Protein AF-A0A7W1BBV7-F1 (afdb_monomer)

Solvent-accessible surface area (backbone atoms only — not comparable to full-atom values): 4153 Å² total; per-residue (Å²): 89,78,51,77,48,79,42,62,73,79,49,84,64,56,47,80,44,51,29,34,24,72,75,85,76,62,76,42,83,53,85,55,58,73,42,80,79,45,74,60,90,59,35,35,35,33,43,30,37,39,83,58,89,85,52,95,48,78,46,78,49,78,47,76,47,67,129

Nearest PDB structures (foldseek):
  6mol-assembly1_C  TM=5.642E-01  e=3.508E-01  Homo sapiens
  4kmq-assembly1_A  TM=5.701E-01  e=1.309E+00  Listeria monocytogenes EGD-e
  5f7u-assembly1_A  TM=5.673E-01  e=1.874E+00  Listeria monocytogenes EGD-e
  4gu4-assembly1_A  TM=3.822E-01  e=3.508E-01  Mammalian orthoreovirus 1 Lang
  8tw6-assembly1_B  TM=3.557E-01  e=4.081E+00  Homo sapiens

pLDDT: mean 95.83, std 3.3, range [81.75, 98.56]

Sequence (67 aa):
MTLTYFKVTTATDIQYAVEQSSDLATWTTATPSNETIAITGNVQTIKARVAINGASRLFLRLRVTRP

Structure (mmCIF, N/CA/C/O backbone):
data_AF-A0A7W1BBV7-F1
#
_entry.id   AF-A0A7W1BBV7-F1
#
loop_
_atom_site.group_PDB
_atom_site.id
_atom_site.type_symbol
_atom_site.label_atom_id
_atom_site.label_alt_id
_atom_site.label_comp_id
_atom_site.label_asym_id
_atom_site.label_entity_id
_atom_site.label_seq_id
_atom_site.pdbx_PDB_ins_code
_atom_site.Cartn_x
_atom_site.Cartn_y
_atom_site.Cartn_z
_atom_site.occupancy
_atom_site.B_iso_or_equiv
_atom_site.auth_seq_id
_atom_site.auth_comp_id
_atom_site.auth_asym_id
_atom_site.auth_atom_id
_atom_site.pdbx_PDB_model_num
ATOM 1 N N . MET A 1 1 ? 1.717 -2.789 -10.314 1.00 92.50 1 MET A N 1
ATOM 2 C CA . MET A 1 1 ? 1.823 -3.900 -9.341 1.00 92.50 1 MET A CA 1
ATOM 3 C C . MET A 1 1 ? 0.862 -3.681 -8.188 1.00 92.50 1 MET A C 1
ATOM 5 O O . MET A 1 1 ? 0.439 -2.549 -7.971 1.00 92.50 1 MET A O 1
ATOM 9 N N . THR A 1 2 ? 0.514 -4.743 -7.459 1.00 95.94 2 THR A N 1
ATOM 10 C CA . THR A 1 2 ? -0.380 -4.653 -6.299 1.00 95.94 2 THR A CA 1
ATOM 11 C C . THR A 1 2 ? 0.196 -5.357 -5.080 1.00 95.94 2 THR A C 1
ATOM 13 O O . THR A 1 2 ? 0.750 -6.443 -5.223 1.00 95.94 2 THR A O 1
ATOM 16 N N . LEU A 1 3 ? 0.006 -4.765 -3.901 1.00 97.62 3 LEU A N 1
ATOM 17 C CA . LEU A 1 3 ? 0.285 -5.361 -2.595 1.00 97.62 3 LEU A CA 1
ATOM 18 C C . LEU A 1 3 ? -1.001 -5.316 -1.765 1.00 97.62 3 LEU A C 1
ATOM 20 O O . LEU A 1 3 ? -1.580 -4.244 -1.595 1.00 97.62 3 LEU A O 1
ATOM 24 N N . THR A 1 4 ? -1.444 -6.461 -1.255 1.00 98.31 4 THR A N 1
ATOM 25 C CA . THR A 1 4 ? -2.593 -6.529 -0.345 1.00 98.31 4 THR A CA 1
ATOM 26 C C . THR A 1 4 ? -2.089 -6.710 1.078 1.00 98.31 4 THR A C 1
ATOM 28 O O . THR A 1 4 ? -1.258 -7.584 1.318 1.00 98.31 4 THR A O 1
ATOM 31 N N . TYR A 1 5 ? -2.568 -5.896 2.016 1.00 98.38 5 TYR A N 1
ATOM 32 C CA . TYR A 1 5 ? -2.159 -5.970 3.416 1.00 98.38 5 TYR A CA 1
ATOM 33 C C . TYR A 1 5 ? -3.295 -5.635 4.380 1.00 98.38 5 TYR A C 1
ATOM 35 O O . TYR A 1 5 ? -4.291 -5.013 4.009 1.00 98.38 5 TYR A O 1
ATOM 43 N N . PHE A 1 6 ? -3.119 -6.044 5.634 1.00 98.12 6 PHE A N 1
ATOM 44 C CA . PHE A 1 6 ? -4.031 -5.714 6.720 1.00 98.12 6 PHE A CA 1
ATOM 45 C C . PHE A 1 6 ? -3.578 -4.455 7.451 1.00 98.12 6 PHE A C 1
ATOM 47 O O . PHE A 1 6 ? -2.392 -4.277 7.730 1.00 98.12 6 PHE A O 1
ATOM 54 N N . LYS A 1 7 ? -4.539 -3.602 7.794 1.00 97.19 7 LYS A N 1
ATOM 55 C CA . LYS A 1 7 ? -4.331 -2.405 8.604 1.00 97.19 7 LYS A CA 1
ATOM 56 C C . LYS A 1 7 ? -5.295 -2.415 9.779 1.00 97.19 7 LYS A C 1
ATOM 58 O O . 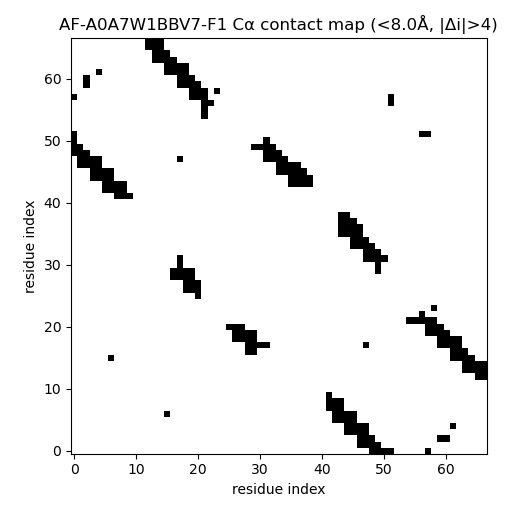LYS A 1 7 ? -6.507 -2.459 9.581 1.00 97.19 7 LYS A O 1
ATOM 63 N N . VAL A 1 8 ? -4.757 -2.310 10.988 1.00 97.25 8 VAL A N 1
ATOM 64 C CA .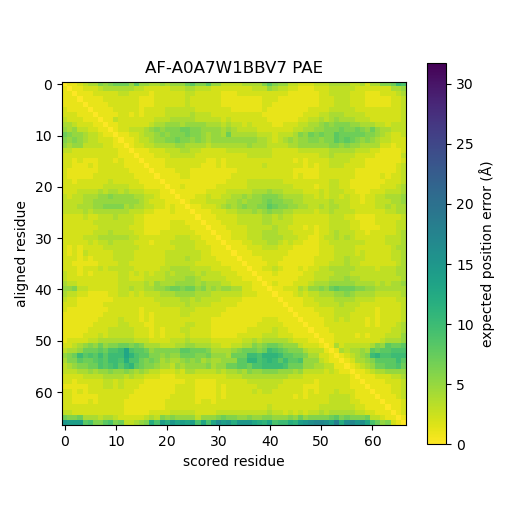 VAL A 1 8 ? -5.564 -2.068 12.189 1.00 97.25 8 VAL A CA 1
ATOM 65 C C . VAL A 1 8 ? -5.935 -0.586 12.235 1.00 97.25 8 VAL A C 1
ATOM 67 O O . VAL A 1 8 ? -5.055 0.271 12.192 1.00 97.25 8 VAL A O 1
ATOM 70 N N . THR A 1 9 ? -7.227 -0.267 12.293 1.00 95.25 9 THR A N 1
ATOM 71 C CA . THR A 1 9 ? -7.722 1.122 12.263 1.00 95.25 9 THR A CA 1
ATOM 72 C C . THR A 1 9 ? -7.717 1.799 13.627 1.00 95.25 9 THR A C 1
ATOM 74 O O . THR A 1 9 ? -7.678 3.023 13.693 1.00 95.25 9 THR A O 1
ATOM 77 N N . THR A 1 10 ? -7.738 1.020 14.709 1.00 95.06 10 THR A N 1
ATOM 78 C CA . THR A 1 10 ? -7.780 1.526 16.090 1.00 95.06 10 THR A CA 1
ATOM 79 C C . THR A 1 10 ? -6.399 1.716 16.715 1.00 95.06 10 THR A C 1
ATOM 81 O O . THR A 1 10 ? -6.298 2.310 17.781 1.00 95.06 10 THR A O 1
ATOM 84 N N . ALA A 1 11 ? -5.338 1.197 16.089 1.00 94.31 11 ALA A N 1
ATOM 85 C CA . ALA A 1 11 ? -3.971 1.310 16.590 1.00 94.31 11 ALA A CA 1
ATOM 86 C C . ALA A 1 11 ? -3.328 2.600 16.063 1.00 94.31 11 ALA A C 1
ATOM 88 O O . ALA A 1 11 ? -2.832 2.643 14.937 1.00 94.31 11 ALA A O 1
ATOM 89 N N . THR A 1 12 ? -3.375 3.665 16.865 1.00 93.00 12 THR A N 1
ATOM 90 C CA . THR A 1 12 ? -2.819 4.984 16.509 1.00 93.00 12 THR A CA 1
ATOM 91 C C . THR A 1 12 ? -1.297 5.047 16.629 1.00 93.00 12 THR A C 1
ATOM 93 O O . THR A 1 12 ? -0.677 5.961 16.094 1.00 93.00 12 THR A O 1
ATOM 96 N N . ASP A 1 13 ? -0.696 4.076 17.316 1.00 95.69 13 ASP A N 1
ATOM 97 C CA . ASP A 1 13 ? 0.744 3.900 17.500 1.00 95.69 13 ASP A CA 1
ATOM 98 C C . ASP A 1 13 ? 1.400 3.103 16.362 1.00 95.69 13 ASP A C 1
ATOM 100 O O . ASP A 1 13 ? 2.599 2.863 16.407 1.00 95.69 13 ASP A O 1
ATOM 104 N N . ILE A 1 14 ? 0.648 2.670 15.344 1.00 96.19 14 ILE A N 1
ATOM 105 C CA . ILE A 1 14 ? 1.189 1.886 14.229 1.00 96.19 14 ILE A CA 1
ATOM 106 C C . ILE A 1 14 ? 1.080 2.675 12.928 1.00 96.19 14 ILE A C 1
ATOM 108 O O . ILE A 1 14 ? -0.003 3.071 12.494 1.00 96.19 14 ILE A O 1
ATOM 112 N N . GLN A 1 15 ? 2.212 2.835 12.251 1.00 96.31 15 GLN A N 1
ATOM 113 C CA . GLN A 1 15 ? 2.286 3.420 10.920 1.00 96.31 15 GLN A CA 1
ATOM 114 C C . GLN A 1 15 ? 2.576 2.345 9.875 1.00 96.31 15 GLN A C 1
ATOM 116 O O . GLN A 1 15 ? 3.392 1.450 10.086 1.00 96.31 15 GLN A O 1
ATOM 121 N N . TYR A 1 16 ? 1.910 2.463 8.728 1.00 97.25 16 TYR A N 1
ATOM 122 C CA . TYR A 1 16 ? 2.031 1.549 7.597 1.00 97.25 16 TYR A CA 1
ATOM 123 C C . TYR A 1 16 ? 2.485 2.344 6.377 1.00 97.25 16 TYR A C 1
ATOM 125 O O . TYR A 1 16 ? 1.818 3.304 5.989 1.00 97.25 16 TYR A O 1
ATOM 133 N N . ALA A 1 17 ? 3.581 1.928 5.753 1.00 97.62 17 ALA A N 1
ATOM 134 C CA . ALA A 1 17 ? 4.081 2.513 4.516 1.00 97.62 17 ALA A CA 1
ATOM 135 C C . ALA A 1 17 ? 4.374 1.405 3.505 1.00 97.62 17 ALA A C 1
ATOM 137 O O . ALA A 1 17 ? 5.041 0.422 3.824 1.00 97.62 17 ALA A O 1
ATOM 138 N N . VAL A 1 18 ? 3.881 1.558 2.277 1.00 98.12 18 VAL A N 1
ATOM 139 C CA . VAL A 1 18 ? 4.313 0.700 1.170 1.00 98.12 18 VAL A CA 1
ATOM 140 C C . VAL A 1 18 ? 5.659 1.222 0.698 1.00 98.12 18 VAL A C 1
ATOM 142 O O . VAL A 1 18 ? 5.792 2.406 0.398 1.00 98.12 18 VAL A O 1
ATOM 145 N N . GLU A 1 19 ? 6.652 0.349 0.635 1.00 98.19 19 GLU A N 1
ATOM 146 C CA . GLU A 1 19 ? 7.964 0.658 0.082 1.00 98.19 19 GLU A CA 1
ATOM 147 C C . GLU A 1 19 ? 8.169 -0.103 -1.222 1.00 98.19 19 GLU A C 1
ATOM 149 O O . GLU A 1 19 ? 7.640 -1.202 -1.416 1.00 98.19 19 G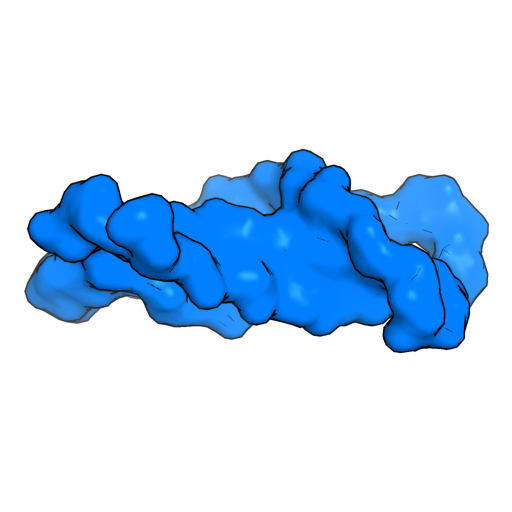LU A O 1
ATOM 154 N N . GLN A 1 20 ? 8.957 0.491 -2.108 1.00 96.88 20 GLN A N 1
ATOM 155 C CA . GLN A 1 20 ? 9.300 -0.067 -3.401 1.00 96.88 20 GLN A CA 1
ATOM 156 C C . GLN A 1 20 ? 10.811 -0.115 -3.615 1.00 96.88 20 GLN A C 1
ATOM 158 O O . GLN A 1 20 ? 11.557 0.705 -3.073 1.00 96.88 20 GLN A O 1
ATOM 163 N N . SER A 1 21 ? 11.238 -1.063 -4.441 1.00 95.69 21 SER A N 1
ATOM 164 C CA . SER A 1 21 ? 12.626 -1.230 -4.860 1.00 95.69 21 SER A CA 1
ATOM 165 C C . SER A 1 21 ? 12.696 -1.767 -6.290 1.00 95.69 21 SER A C 1
ATOM 167 O O . SER A 1 21 ? 11.813 -2.513 -6.722 1.00 95.69 21 SER A O 1
ATOM 169 N N . SER A 1 22 ? 13.744 -1.39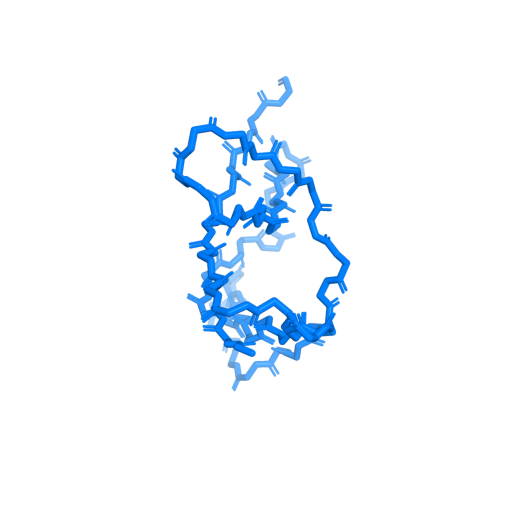9 -7.023 1.00 94.75 22 SER A N 1
ATOM 170 C CA . SER A 1 22 ? 14.085 -1.966 -8.335 1.00 94.75 22 SER A CA 1
ATOM 171 C C . SER A 1 22 ? 15.217 -3.000 -8.263 1.00 94.75 22 SER A C 1
ATOM 173 O O . SER A 1 22 ? 15.393 -3.770 -9.207 1.00 94.75 22 SER A O 1
ATOM 175 N N . ASP A 1 23 ? 15.961 -3.043 -7.154 1.00 93.75 23 ASP A N 1
ATOM 176 C CA . ASP A 1 23 ? 17.215 -3.791 -6.989 1.00 93.75 23 ASP A CA 1
ATOM 177 C C . ASP A 1 23 ? 17.250 -4.691 -5.736 1.00 93.75 23 ASP A C 1
ATOM 179 O O . ASP A 1 23 ? 18.226 -5.404 -5.528 1.00 93.75 23 ASP A O 1
ATOM 183 N N . LEU A 1 24 ? 16.191 -4.674 -4.916 1.00 94.62 24 LEU A N 1
ATOM 184 C CA . LEU A 1 24 ? 16.067 -5.325 -3.601 1.00 94.62 24 LEU A CA 1
ATOM 185 C C . LEU A 1 24 ? 17.015 -4.800 -2.507 1.00 94.62 24 LEU A C 1
ATOM 187 O O . LEU A 1 24 ? 16.885 -5.217 -1.353 1.00 94.62 24 LEU A O 1
ATOM 191 N N . ALA A 1 25 ? 17.906 -3.861 -2.821 1.00 95.69 25 ALA A N 1
ATOM 192 C CA . ALA A 1 25 ? 18.871 -3.284 -1.890 1.00 95.69 25 ALA A CA 1
ATOM 193 C C . ALA A 1 25 ? 18.400 -1.918 -1.379 1.00 95.69 25 ALA A C 1
ATOM 195 O O . ALA A 1 25 ? 18.341 -1.685 -0.170 1.00 95.69 25 ALA A O 1
ATOM 196 N N . THR A 1 26 ? 17.996 -1.037 -2.294 1.00 95.12 26 THR A N 1
ATOM 197 C CA . THR A 1 26 ? 17.529 0.311 -1.979 1.00 95.12 26 THR A CA 1
ATOM 198 C C . THR A 1 26 ? 16.010 0.337 -1.941 1.00 95.12 26 THR A C 1
ATOM 200 O O . THR A 1 26 ? 15.343 -0.018 -2.915 1.00 95.12 26 THR A O 1
ATOM 203 N N . TRP A 1 27 ? 15.451 0.782 -0.817 1.00 96.81 27 TRP A N 1
ATOM 204 C CA . TRP A 1 27 ? 14.008 0.864 -0.606 1.00 96.81 27 TRP A CA 1
ATOM 205 C C . TRP A 1 27 ? 13.581 2.311 -0.397 1.00 96.81 27 TRP A C 1
ATOM 207 O O . TRP A 1 27 ? 14.186 3.044 0.382 1.00 96.81 27 TRP A O 1
ATOM 217 N N . THR A 1 28 ? 12.521 2.712 -1.091 1.00 96.62 28 THR A N 1
ATOM 218 C CA . THR A 1 28 ? 11.934 4.055 -0.997 1.00 96.62 28 THR A CA 1
ATOM 219 C C . THR A 1 28 ? 10.443 3.959 -0.716 1.00 96.62 28 THR A C 1
ATOM 221 O O . THR A 1 28 ? 9.789 3.005 -1.138 1.00 96.62 28 THR A O 1
ATOM 224 N N . THR A 1 29 ? 9.886 4.938 -0.003 1.00 97.31 29 THR A N 1
ATOM 225 C CA . THR A 1 29 ? 8.438 5.011 0.224 1.00 97.31 29 THR A CA 1
ATOM 226 C C . THR A 1 29 ? 7.716 5.215 -1.106 1.00 97.31 29 THR A C 1
ATOM 228 O O . THR A 1 29 ? 8.009 6.155 -1.842 1.00 97.31 29 THR A O 1
ATOM 231 N N . ALA A 1 30 ? 6.759 4.342 -1.404 1.00 96.44 30 ALA A N 1
ATOM 232 C CA . ALA A 1 30 ? 5.889 4.465 -2.562 1.00 96.44 30 ALA A CA 1
ATOM 233 C C . ALA A 1 30 ? 4.676 5.356 -2.247 1.00 96.44 30 ALA A C 1
ATOM 235 O O . ALA A 1 30 ? 4.257 5.490 -1.096 1.00 96.44 30 ALA A O 1
ATOM 236 N N . THR A 1 31 ? 4.052 5.895 -3.292 1.00 96.12 31 THR A N 1
ATOM 237 C CA . THR A 1 31 ? 2.754 6.588 -3.246 1.00 96.12 31 THR A CA 1
ATOM 238 C C . THR A 1 31 ? 1.676 5.712 -3.892 1.00 96.12 31 THR A C 1
ATOM 240 O O . THR A 1 31 ? 1.334 5.900 -5.061 1.00 96.12 31 THR A O 1
ATOM 243 N N . PRO A 1 32 ? 1.159 4.693 -3.178 1.00 97.00 32 PRO A N 1
ATOM 244 C CA . PRO A 1 32 ? 0.149 3.806 -3.734 1.00 97.00 32 PRO A CA 1
ATOM 245 C C . PRO A 1 32 ? -1.224 4.484 -3.840 1.00 97.00 32 PRO A C 1
ATOM 247 O O . PRO A 1 32 ? -1.617 5.276 -2.984 1.00 97.00 32 PRO A O 1
ATOM 250 N N . SER A 1 33 ? -2.007 4.078 -4.840 1.00 97.75 33 SER A N 1
ATOM 251 C CA . SER A 1 33 ? -3.463 4.235 -4.807 1.00 97.75 33 SER A CA 1
ATOM 252 C C . SER A 1 33 ? -4.049 3.092 -3.977 1.00 97.75 33 SER A C 1
ATOM 254 O O . SER A 1 33 ? -3.973 1.925 -4.376 1.00 97.75 33 SER A O 1
ATOM 256 N N . ASN A 1 34 ? -4.574 3.423 -2.799 1.00 97.56 34 ASN A N 1
ATOM 257 C CA . ASN A 1 34 ? -5.115 2.454 -1.850 1.00 97.56 34 ASN A CA 1
ATOM 258 C C . ASN A 1 34 ? -6.627 2.302 -2.015 1.00 97.56 34 ASN A C 1
ATOM 260 O O . ASN A 1 34 ? -7.355 3.286 -2.093 1.00 97.56 34 ASN A O 1
ATOM 264 N N . GLU A 1 35 ? -7.089 1.058 -1.988 1.00 98.19 35 GLU A N 1
ATOM 265 C CA . GLU A 1 35 ? -8.504 0.697 -1.971 1.00 98.19 35 GLU A CA 1
ATOM 266 C C . GLU A 1 35 ? -8.763 -0.253 -0.797 1.00 98.19 35 GLU A C 1
ATOM 268 O O . GLU A 1 35 ? -8.084 -1.274 -0.666 1.00 98.19 35 GLU A O 1
ATOM 273 N N . THR A 1 36 ? -9.737 0.062 0.056 1.00 98.12 36 THR A N 1
ATOM 274 C CA . THR A 1 36 ? -10.199 -0.862 1.102 1.00 98.12 36 THR A CA 1
ATOM 275 C C . THR A 1 36 ? -11.147 -1.874 0.472 1.00 98.12 36 THR A C 1
ATOM 277 O O . THR A 1 36 ? -12.233 -1.506 0.038 1.00 98.12 36 THR A O 1
ATOM 280 N N . ILE A 1 37 ? -10.743 -3.144 0.429 1.00 98.19 37 ILE A N 1
ATOM 281 C CA . ILE A 1 37 ? -11.511 -4.216 -0.228 1.00 98.19 37 ILE A CA 1
ATOM 282 C C . ILE A 1 37 ? -12.334 -5.061 0.750 1.00 98.19 37 ILE A C 1
ATOM 284 O O . ILE A 1 37 ? -13.244 -5.767 0.330 1.00 98.19 37 ILE A O 1
ATOM 288 N N . ALA A 1 38 ? -12.022 -5.004 2.047 1.00 98.25 38 ALA A N 1
ATOM 289 C CA . ALA A 1 38 ? -12.807 -5.644 3.100 1.00 98.25 38 ALA A CA 1
ATOM 290 C C . ALA A 1 38 ? -12.576 -4.959 4.452 1.00 98.25 38 ALA A C 1
ATOM 292 O O . ALA A 1 38 ? -11.513 -4.376 4.691 1.00 98.25 38 ALA A O 1
ATOM 293 N N . ILE A 1 39 ? -13.561 -5.073 5.344 1.00 98.06 39 ILE A N 1
ATOM 294 C CA . ILE A 1 39 ? -13.489 -4.616 6.734 1.00 98.06 39 ILE A CA 1
ATOM 295 C C . ILE A 1 39 ? -14.037 -5.727 7.628 1.00 98.06 39 ILE A C 1
ATOM 297 O O . ILE A 1 39 ? -15.176 -6.151 7.449 1.00 98.06 39 ILE A O 1
ATOM 301 N N . THR A 1 40 ? -13.242 -6.155 8.607 1.00 97.75 40 THR A N 1
ATOM 302 C CA . THR A 1 40 ? -13.640 -7.131 9.626 1.00 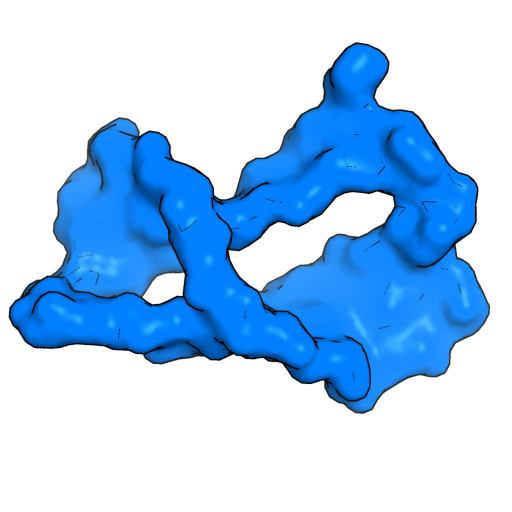97.75 40 THR A CA 1
ATOM 303 C C . THR A 1 40 ? -13.296 -6.559 10.997 1.00 97.75 40 THR A C 1
ATOM 305 O O . THR A 1 40 ? -12.135 -6.552 11.405 1.00 97.75 40 THR A O 1
ATOM 308 N N . GLY A 1 41 ? -14.300 -6.027 11.700 1.00 96.88 41 GLY A N 1
ATOM 309 C CA . GLY A 1 41 ? -14.091 -5.323 12.968 1.00 96.88 41 GLY A CA 1
ATOM 310 C C . GLY A 1 41 ? -13.191 -4.094 12.793 1.00 96.88 41 GLY A C 1
ATOM 311 O O . GLY A 1 41 ? -13.494 -3.204 12.001 1.00 96.88 41 GLY A O 1
ATOM 312 N N . ASN A 1 42 ? -12.072 -4.055 13.518 1.00 96.56 42 ASN A N 1
ATOM 313 C CA . ASN A 1 42 ? -11.064 -2.991 13.445 1.00 96.56 42 ASN A CA 1
ATOM 314 C C . ASN A 1 42 ? -9.928 -3.273 12.442 1.00 96.56 42 ASN A C 1
ATOM 316 O O . ASN A 1 42 ? -8.915 -2.573 12.454 1.00 96.56 42 ASN A O 1
ATOM 320 N N . VAL A 1 43 ? -10.067 -4.289 11.586 1.00 97.88 43 VAL A N 1
ATOM 321 C CA . VAL A 1 43 ? -9.068 -4.640 10.572 1.00 97.88 43 VAL A CA 1
ATOM 322 C C . VAL A 1 43 ? -9.608 -4.331 9.179 1.00 97.88 43 VAL A C 1
ATOM 324 O O . VAL A 1 43 ? -10.643 -4.850 8.762 1.00 97.88 43 VAL A O 1
ATOM 327 N N . GLN A 1 44 ? -8.882 -3.499 8.437 1.00 98.25 44 GLN A N 1
ATOM 328 C CA . GLN A 1 44 ? -9.100 -3.250 7.015 1.00 98.25 44 GLN A CA 1
ATOM 329 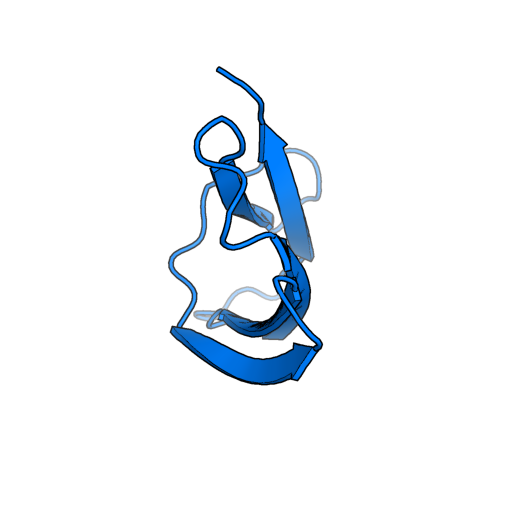C C . GLN A 1 44 ? -8.176 -4.131 6.181 1.00 98.25 44 GLN A C 1
ATOM 331 O O . GLN A 1 44 ? -6.986 -4.237 6.472 1.00 98.25 44 GLN A O 1
ATOM 336 N N . THR A 1 45 ? -8.705 -4.701 5.102 1.00 98.50 45 THR A N 1
ATOM 337 C CA . THR A 1 45 ? -7.892 -5.281 4.029 1.00 98.50 45 THR A CA 1
ATOM 338 C C . THR A 1 45 ? -7.723 -4.228 2.946 1.00 98.50 45 THR A C 1
ATOM 340 O O . THR A 1 45 ? -8.704 -3.797 2.339 1.00 98.50 45 THR A O 1
ATOM 343 N N . ILE A 1 46 ? -6.487 -3.801 2.712 1.00 98.50 46 ILE A N 1
ATOM 344 C CA . ILE A 1 46 ? -6.148 -2.742 1.764 1.00 98.50 46 ILE A CA 1
ATOM 345 C C . ILE A 1 46 ? -5.429 -3.356 0.572 1.00 98.50 46 ILE A C 1
ATOM 347 O O . ILE A 1 46 ? -4.439 -4.066 0.735 1.00 98.50 46 ILE A O 1
ATOM 351 N N . LYS A 1 47 ? -5.899 -3.039 -0.633 1.00 98.56 47 LYS A N 1
ATOM 352 C CA . LYS A 1 47 ? -5.202 -3.289 -1.893 1.00 98.56 47 LYS A CA 1
ATOM 353 C C . LYS A 1 47 ? -4.494 -2.008 -2.326 1.00 98.56 47 LYS A C 1
ATOM 355 O O . LYS A 1 47 ? -5.131 -1.064 -2.790 1.00 98.56 47 LYS A O 1
ATOM 360 N N . ALA A 1 48 ? -3.174 -1.985 -2.191 1.00 98.31 48 ALA A N 1
ATOM 361 C CA . ALA A 1 48 ? -2.324 -0.901 -2.663 1.00 98.31 48 ALA A CA 1
ATOM 362 C C . ALA A 1 48 ? -1.894 -1.149 -4.109 1.00 98.31 48 ALA A C 1
ATOM 364 O O . ALA A 1 48 ? -1.318 -2.195 -4.422 1.00 98.31 48 ALA A O 1
ATOM 365 N N . ARG A 1 49 ? -2.141 -0.183 -4.996 1.00 97.88 49 ARG A N 1
ATOM 366 C CA . ARG A 1 49 ? -1.671 -0.197 -6.387 1.00 97.88 49 ARG A CA 1
ATOM 367 C C . ARG A 1 49 ? -0.499 0.765 -6.545 1.00 97.88 49 ARG A C 1
ATOM 369 O O . ARG A 1 49 ? -0.644 1.952 -6.273 1.00 97.88 49 ARG A O 1
ATOM 376 N N . VAL A 1 50 ? 0.630 0.259 -7.034 1.00 96.62 50 VAL A N 1
ATOM 377 C CA . VAL A 1 50 ? 1.829 1.056 -7.339 1.00 96.62 50 VAL A CA 1
ATOM 378 C C . VAL A 1 50 ? 2.125 0.952 -8.833 1.00 96.62 50 VAL A C 1
ATOM 380 O O . VAL A 1 50 ? 2.156 -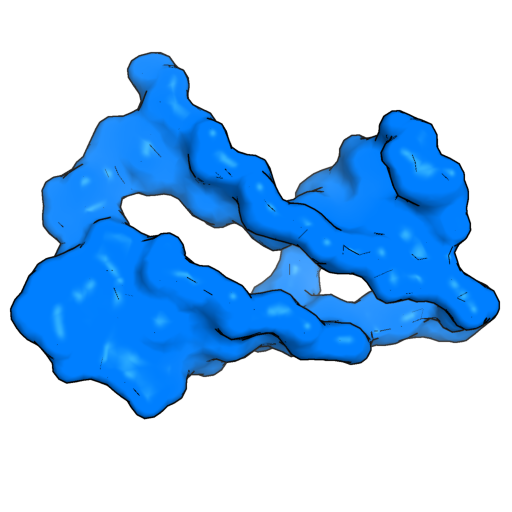0.153 -9.397 1.00 96.62 50 VAL A O 1
ATOM 383 N N . ALA A 1 51 ? 2.290 2.102 -9.485 1.00 94.62 51 ALA A N 1
ATOM 384 C CA . ALA A 1 51 ? 2.620 2.181 -10.902 1.00 94.62 51 ALA A CA 1
ATOM 385 C C . ALA A 1 51 ? 4.071 1.740 -11.142 1.00 94.62 51 ALA A C 1
ATOM 387 O O . ALA A 1 51 ? 4.959 2.059 -10.361 1.00 94.62 51 ALA A O 1
ATOM 388 N N . ILE A 1 52 ? 4.308 0.993 -12.225 1.00 90.75 52 ILE A N 1
ATOM 389 C CA . ILE A 1 52 ? 5.653 0.493 -12.553 1.00 90.75 52 ILE A CA 1
ATOM 390 C C . ILE A 1 52 ? 6.540 1.560 -13.209 1.00 90.75 52 ILE A C 1
ATOM 392 O O . ILE A 1 52 ? 7.755 1.427 -13.189 1.00 90.75 52 ILE A O 1
ATOM 396 N N . ASN A 1 53 ? 5.942 2.620 -13.7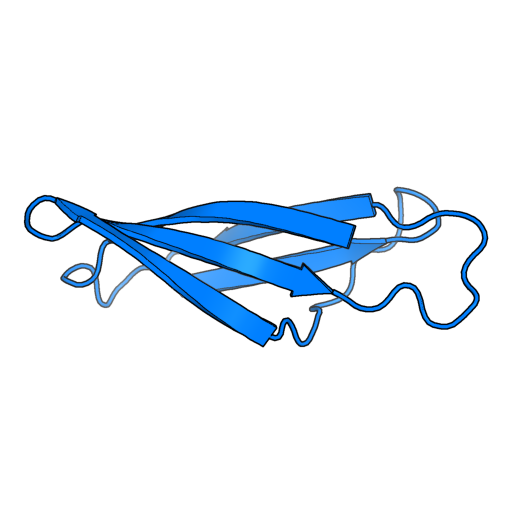68 1.00 87.75 53 ASN A N 1
ATOM 397 C CA . ASN A 1 53 ? 6.626 3.795 -14.326 1.00 87.75 53 ASN A CA 1
ATOM 398 C C . ASN A 1 53 ? 7.830 3.467 -15.235 1.00 87.75 53 ASN A C 1
ATOM 400 O O . ASN A 1 53 ? 8.852 4.141 -15.188 1.00 87.75 53 ASN A O 1
ATOM 404 N N . GLY A 1 54 ? 7.718 2.414 -16.052 1.00 85.19 54 GLY A N 1
ATOM 405 C CA . GLY A 1 54 ? 8.772 1.997 -16.984 1.00 85.19 54 GLY A CA 1
ATOM 406 C C . GLY A 1 54 ? 9.924 1.195 -16.366 1.00 85.19 54 GLY A C 1
ATOM 407 O O . GLY A 1 54 ? 10.840 0.816 -17.091 1.00 85.19 54 GLY A O 1
ATOM 408 N N . ALA A 1 55 ? 9.890 0.888 -15.065 1.00 86.25 55 ALA A N 1
ATOM 409 C CA . ALA A 1 55 ? 10.868 -0.002 -14.448 1.00 86.25 55 ALA A CA 1
ATOM 410 C C . ALA A 1 55 ? 10.747 -1.428 -15.014 1.00 86.25 55 ALA A C 1
ATOM 412 O O . ALA A 1 55 ? 9.649 -1.967 -15.157 1.00 86.25 55 ALA A O 1
ATOM 413 N N . SER A 1 56 ? 11.883 -2.069 -15.293 1.00 89.62 56 SER A N 1
ATOM 414 C CA . SER A 1 56 ? 11.915 -3.465 -15.754 1.00 89.62 56 SER A CA 1
ATOM 415 C C . SER A 1 56 ? 11.505 -4.452 -14.657 1.00 89.62 56 SER A C 1
ATOM 417 O O . SER A 1 56 ? 11.013 -5.543 -14.945 1.00 89.62 56 SER A O 1
ATOM 419 N N . ARG A 1 57 ? 11.714 -4.071 -13.392 1.00 92.25 57 ARG A N 1
ATOM 420 C CA . ARG A 1 57 ? 11.347 -4.825 -12.192 1.00 92.25 57 ARG A CA 1
ATOM 421 C C . ARG A 1 57 ? 10.887 -3.854 -11.115 1.00 92.25 57 ARG A C 1
ATOM 423 O O . ARG A 1 57 ? 11.470 -2.785 -10.952 1.00 92.25 57 ARG A O 1
ATOM 430 N N . LEU A 1 58 ? 9.856 -4.247 -10.376 1.00 95.06 58 LEU A N 1
ATOM 431 C CA . LEU A 1 58 ? 9.358 -3.506 -9.227 1.00 95.06 58 LEU A CA 1
ATOM 432 C C . LEU A 1 58 ? 9.009 -4.497 -8.124 1.00 95.06 58 LEU A C 1
ATOM 434 O O . LEU A 1 58 ? 8.166 -5.372 -8.312 1.00 95.06 58 LEU A O 1
ATOM 438 N N . PHE A 1 59 ? 9.652 -4.336 -6.978 1.00 96.62 59 PHE A N 1
ATOM 439 C CA . PHE A 1 59 ? 9.400 -5.103 -5.770 1.00 96.62 59 PHE A CA 1
ATOM 440 C C . PHE A 1 59 ? 8.679 -4.214 -4.773 1.00 96.62 59 PHE A C 1
ATOM 442 O O . PHE A 1 59 ? 9.005 -3.035 -4.650 1.00 96.62 59 PHE A O 1
ATOM 449 N N . LEU A 1 60 ? 7.704 -4.776 -4.067 1.00 97.62 60 LEU A N 1
ATOM 450 C CA . LEU A 1 60 ? 6.928 -4.071 -3.055 1.00 97.62 60 LEU A CA 1
ATOM 451 C C . LEU A 1 60 ? 7.088 -4.777 -1.714 1.00 97.62 60 LEU A C 1
ATOM 453 O O . LEU A 1 60 ? 7.080 -6.006 -1.656 1.00 97.62 60 LEU A O 1
ATOM 457 N N . ARG A 1 61 ? 7.166 -4.000 -0.638 1.00 97.69 61 ARG A N 1
ATOM 458 C CA . ARG A 1 61 ? 7.039 -4.503 0.732 1.00 97.69 61 ARG A CA 1
ATOM 459 C C . ARG A 1 61 ? 6.206 -3.549 1.571 1.00 97.69 61 ARG A C 1
ATOM 461 O O . ARG A 1 61 ? 6.025 -2.385 1.220 1.00 97.69 61 ARG A O 1
ATOM 468 N N . LEU A 1 62 ? 5.720 -4.051 2.696 1.00 98.12 62 LEU A N 1
ATOM 469 C CA . LEU A 1 62 ? 5.078 -3.235 3.713 1.00 98.12 62 LEU A CA 1
ATOM 470 C C . LEU A 1 62 ? 6.076 -2.971 4.836 1.00 98.12 62 LEU A C 1
ATOM 472 O O . LEU A 1 62 ? 6.592 -3.912 5.436 1.00 98.12 62 LEU A O 1
ATOM 476 N N . ARG A 1 63 ? 6.315 -1.700 5.144 1.00 97.75 63 ARG A N 1
ATOM 477 C CA . ARG A 1 63 ? 6.995 -1.285 6.364 1.00 97.75 63 ARG A CA 1
ATOM 478 C C . ARG A 1 63 ? 5.950 -0.944 7.417 1.00 97.75 63 ARG A C 1
ATOM 480 O O . ARG A 1 63 ? 5.075 -0.112 7.177 1.00 97.75 63 ARG A O 1
ATOM 487 N N . VAL A 1 64 ? 6.062 -1.588 8.574 1.00 97.38 64 VAL A N 1
ATOM 488 C CA . VAL A 1 64 ? 5.212 -1.348 9.742 1.00 97.38 64 VAL A CA 1
ATOM 489 C C . VAL A 1 64 ? 6.105 -0.865 10.873 1.00 97.38 64 VAL A C 1
ATOM 491 O O . VAL A 1 64 ? 7.054 -1.554 11.239 1.00 97.38 64 VAL A O 1
ATOM 494 N N . THR A 1 65 ? 5.836 0.325 11.399 1.00 97.31 65 THR A N 1
ATOM 495 C CA . THR A 1 65 ? 6.631 0.933 12.474 1.00 97.31 65 THR A CA 1
ATOM 496 C C . THR A 1 65 ? 5.741 1.343 13.630 1.00 97.31 65 THR A C 1
ATOM 498 O O . THR A 1 65 ? 4.621 1.809 13.416 1.00 97.31 65 THR A O 1
ATOM 501 N N . ARG A 1 66 ? 6.275 1.213 14.843 1.00 94.19 66 ARG A N 1
ATOM 502 C CA . ARG A 1 66 ? 5.741 1.828 16.053 1.00 94.19 66 ARG A CA 1
ATOM 503 C C . ARG A 1 66 ? 6.701 2.958 16.456 1.00 94.19 66 ARG A C 1
ATOM 505 O O . ARG A 1 66 ? 7.870 2.632 16.663 1.00 94.19 66 ARG A O 1
ATOM 512 N N . PRO A 1 67 ? 6.272 4.234 16.439 1.00 81.75 67 PRO A N 1
ATOM 513 C CA . PRO A 1 67 ? 7.085 5.362 16.893 1.00 81.75 67 PRO A CA 1
ATOM 514 C C . PRO A 1 67 ? 7.470 5.259 18.369 1.00 81.75 67 PRO A C 1
ATOM 516 O O . PRO A 1 67 ? 6.700 4.637 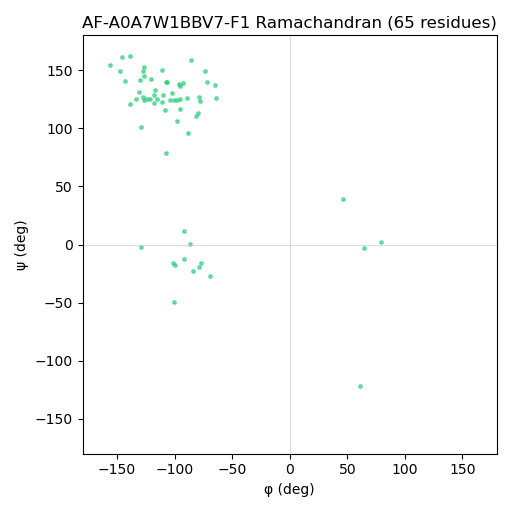19.137 1.00 81.75 67 PRO A O 1
#

Mean predicted aligned error: 2.85 Å

Secondary structure (DSSP, 8-state):
-EEEEEEESS-TT-EEEEEEESSSS--EE---EEEEEEEETTEEEEEEE---TT-S--EEEEEEE--

Radius of gyration: 12.8 Å; Cα contacts (8 Å, |Δi|>4): 127; chains: 1; bounding box: 33×14×34 Å

Foldseek 3Di:
DKDKDKDQQPCPQKDKFKWKDLPVPDIDTFDWDWDFPDDDPRITIIITHGDCVPRPDMDIDMDMDGD